Protein AF-A0AAU9X188-F1 (afdb_monomer)

Foldseek 3Di:
DDDDDDDDDDDDDDDDDDDDDDDDDDDDDDDDDDDDDDPPPPPVCLVQLEPVSDGDDPADWDAAPPPRGIYRCVVQVHDPVNCVVDVHDHGPVGVD

Sequence (96 aa):
MWLSKIQSRRKNAAAKNKQTAARKTKKKGKTNRNEQTDNTHTEDTDDVHCLCMQPWGNRFMIQCDVCGTWHHGSCVGVSEEDADAMPEYYCDMCST

Mean predicted aligned error: 18.35 Å

Nearest PDB structures (foldseek):
  2f6j-assembly1_A  TM=9.341E-01  e=1.097E-04  Homo sapiens
  2ri7-assembly1_A  TM=9.486E-01  e=1.446E-04  Homo sapiens
  5y20-assembly1_A  TM=9.419E-01  e=3.545E-04  Arabidopsis thaliana
  5yc4-assembly1_A  TM=9.448E-01  e=8.692E-04  Arabidopsis thaliana
  5z8l-assembly1_A  TM=8.110E-01  e=3.308E-04  Arabidopsis thaliana

pLDDT: mean 70.8, std 19.33, range [36.5, 94.94]

Radius of gyration: 27.76 Å; Cα contacts (8 Å, |Δi|>4): 62; chains: 1; bounding box: 72×44×58 Å

Structure (mmCIF, N/CA/C/O backbone):
data_AF-A0AAU9X188-F1
#
_entry.id   AF-A0AAU9X188-F1
#
loop_
_atom_site.group_PDB
_atom_site.id
_atom_site.type_symbol
_atom_site.label_atom_id
_atom_site.label_alt_id
_atom_site.label_comp_id
_atom_site.label_asym_id
_atom_site.label_entity_id
_atom_site.label_seq_id
_atom_site.pdbx_PDB_ins_code
_atom_site.Cartn_x
_atom_site.Cartn_y
_atom_site.Cartn_z
_atom_site.occupancy
_atom_site.B_iso_or_equiv
_atom_site.auth_seq_id
_atom_site.auth_comp_id
_atom_site.auth_asym_id
_atom_site.auth_atom_id
_atom_site.pdbx_PDB_model_num
ATOM 1 N N . MET A 1 1 ? -24.880 5.096 45.086 1.00 47.03 1 MET A N 1
ATOM 2 C CA . MET A 1 1 ? -25.059 6.533 44.779 1.00 47.03 1 MET A CA 1
ATOM 3 C C . MET A 1 1 ? -23.801 7.258 45.235 1.00 47.03 1 MET A C 1
ATOM 5 O O . MET A 1 1 ? -23.623 7.412 46.434 1.00 47.03 1 MET A O 1
ATOM 9 N N . TRP A 1 2 ? -22.888 7.604 44.323 1.00 36.50 2 TRP A N 1
ATOM 10 C CA . TRP A 1 2 ? -21.631 8.280 44.673 1.00 36.50 2 TRP A CA 1
ATOM 11 C C . TRP A 1 2 ? -21.589 9.649 43.995 1.00 36.50 2 TRP A C 1
ATOM 13 O O . TRP A 1 2 ? -21.966 9.776 42.831 1.00 36.50 2 TRP A O 1
ATOM 23 N N . LEU A 1 3 ? -21.260 10.678 44.773 1.00 48.72 3 LEU A N 1
ATOM 24 C CA . LEU A 1 3 ? -21.592 12.066 44.464 1.00 48.72 3 LEU A CA 1
ATOM 25 C C . LEU A 1 3 ? -20.507 12.777 43.654 1.00 48.72 3 LEU A C 1
ATOM 27 O O . LEU A 1 3 ? -19.311 12.633 43.890 1.00 48.72 3 L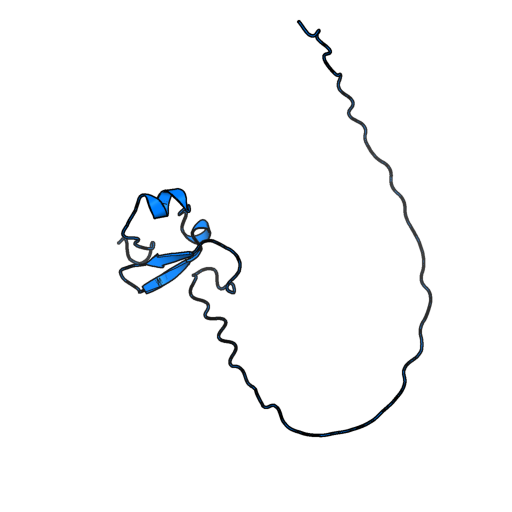EU A O 1
ATOM 31 N N . SER A 1 4 ? -20.986 13.632 42.757 1.00 53.78 4 SER A N 1
ATOM 32 C CA . SER A 1 4 ? -20.269 14.609 41.947 1.00 53.78 4 SER A CA 1
ATOM 33 C C . SER A 1 4 ? -19.061 15.277 42.619 1.00 53.78 4 SER A C 1
ATOM 35 O O . SER A 1 4 ? -19.190 15.911 43.670 1.00 53.78 4 SER A O 1
ATOM 37 N N . LYS A 1 5 ? -17.929 15.333 41.904 1.00 55.00 5 LYS A N 1
ATOM 38 C CA . LYS A 1 5 ? -16.971 16.439 42.056 1.00 55.00 5 LYS A CA 1
ATOM 39 C C . LYS A 1 5 ? -16.297 16.800 40.730 1.00 55.00 5 LYS A C 1
ATOM 41 O O . LYS A 1 5 ? -15.303 16.209 40.326 1.00 55.00 5 LYS A O 1
ATOM 46 N N . ILE A 1 6 ? -16.856 17.820 40.081 1.00 64.81 6 ILE A N 1
ATOM 47 C CA . ILE A 1 6 ? -16.221 18.573 38.992 1.00 64.81 6 ILE A CA 1
ATOM 48 C C . ILE A 1 6 ? -14.850 19.057 39.487 1.00 64.81 6 ILE A C 1
ATOM 50 O O . ILE A 1 6 ? -14.783 19.704 40.534 1.00 64.81 6 ILE A O 1
ATOM 54 N N . GLN A 1 7 ? -13.771 18.761 38.756 1.00 57.44 7 GLN A N 1
ATOM 55 C CA . GLN A 1 7 ? -12.428 19.245 39.088 1.00 57.44 7 GLN A CA 1
ATOM 56 C C . GLN A 1 7 ? -11.973 20.331 38.110 1.00 57.44 7 GLN A C 1
ATOM 58 O O . GLN A 1 7 ? -12.047 20.191 36.890 1.00 57.44 7 GLN A O 1
ATOM 63 N N . SER A 1 8 ? -11.565 21.461 38.684 1.00 54.66 8 SER A N 1
ATOM 64 C CA . SER A 1 8 ? -11.421 22.738 37.990 1.00 54.66 8 S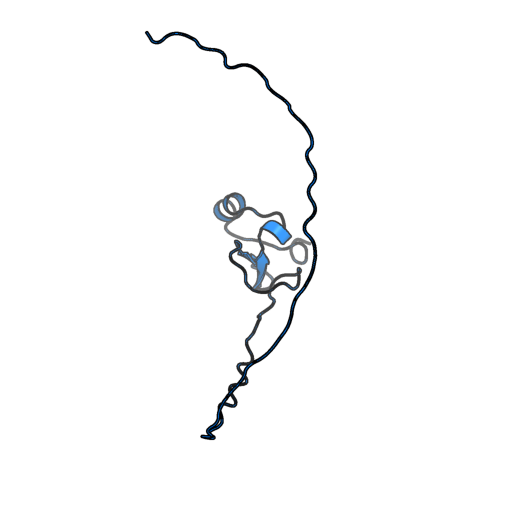ER A CA 1
ATOM 65 C C . SER A 1 8 ? -10.088 22.914 37.260 1.00 54.66 8 SER A C 1
ATOM 67 O O . SER A 1 8 ? -9.042 22.422 37.673 1.00 54.66 8 SER A O 1
ATOM 69 N N . ARG A 1 9 ? -10.134 23.747 36.214 1.00 62.84 9 ARG A N 1
ATOM 70 C CA . ARG A 1 9 ? -8.990 24.264 35.445 1.00 62.84 9 ARG A CA 1
ATOM 71 C C . ARG A 1 9 ? -7.837 24.763 36.330 1.00 62.84 9 ARG A C 1
ATOM 73 O O . ARG A 1 9 ? -8.074 25.609 37.190 1.00 62.84 9 ARG A O 1
ATOM 80 N N . ARG A 1 10 ? -6.589 24.443 35.959 1.00 69.19 10 ARG A N 1
ATOM 81 C CA . ARG A 1 10 ? -5.424 25.340 36.131 1.00 69.19 10 ARG A CA 1
ATOM 82 C C . ARG A 1 10 ? -4.475 25.237 34.931 1.00 69.19 10 ARG A C 1
ATOM 84 O O . ARG A 1 10 ? -3.878 24.195 34.700 1.00 69.19 10 ARG A O 1
ATOM 91 N N . LYS A 1 11 ? -4.331 26.337 34.183 1.00 57.22 11 LYS A N 1
ATOM 92 C CA . LYS A 1 11 ? -3.179 26.582 33.297 1.00 57.22 11 LYS A CA 1
ATOM 93 C C . LYS A 1 11 ? -2.095 27.254 34.142 1.00 57.22 11 LYS A C 1
ATOM 95 O O . LYS A 1 11 ? -2.447 28.102 34.956 1.00 57.22 11 LYS A O 1
ATOM 100 N N . ASN A 1 12 ? -0.821 26.941 33.928 1.00 56.00 12 ASN A N 1
ATOM 101 C CA . ASN A 1 12 ? 0.285 27.774 34.408 1.00 56.00 12 ASN A CA 1
ATOM 102 C C . ASN A 1 12 ? 1.490 27.664 33.471 1.00 56.00 12 ASN A C 1
ATOM 104 O O . ASN A 1 12 ? 1.674 26.647 32.806 1.00 56.00 12 ASN A O 1
ATOM 108 N N . ALA A 1 13 ? 2.269 28.741 33.398 1.00 49.53 13 ALA A N 1
ATOM 109 C CA . ALA A 1 13 ? 3.343 28.925 32.431 1.00 49.53 13 ALA A CA 1
ATOM 110 C C . ALA A 1 13 ? 4.711 29.104 33.111 1.00 49.53 13 ALA A C 1
ATOM 112 O O . ALA A 1 13 ? 4.780 29.512 34.264 1.00 49.53 13 ALA A O 1
ATOM 113 N N . ALA A 1 14 ? 5.764 28.879 32.319 1.00 48.41 14 ALA A N 1
ATOM 114 C CA . ALA A 1 14 ? 7.121 29.424 32.444 1.00 48.41 14 ALA A CA 1
ATOM 115 C C . ALA A 1 14 ? 7.924 29.221 33.753 1.00 48.41 14 ALA A C 1
ATOM 117 O O . ALA A 1 14 ? 7.674 29.855 34.772 1.00 48.41 14 ALA A O 1
ATOM 118 N N . ALA A 1 15 ? 9.063 28.527 33.631 1.00 58.41 15 ALA A N 1
ATOM 119 C CA . ALA A 1 15 ? 10.295 28.854 34.359 1.00 58.41 15 ALA A CA 1
ATOM 120 C C . ALA A 1 15 ? 11.533 28.405 33.553 1.00 58.41 15 ALA A C 1
ATOM 122 O O . ALA A 1 15 ? 11.499 27.376 32.882 1.00 58.41 15 ALA A O 1
ATOM 123 N N . LYS A 1 16 ? 12.623 29.184 33.601 1.00 50.81 16 LYS A N 1
ATOM 124 C CA . LYS A 1 16 ? 13.911 28.915 32.925 1.00 50.81 16 LYS A CA 1
ATOM 125 C C . LYS A 1 16 ? 15.010 28.689 33.971 1.00 50.81 16 LYS A C 1
ATOM 127 O O . LYS A 1 16 ? 15.103 29.500 34.886 1.00 50.81 16 LYS A O 1
ATOM 132 N N . ASN A 1 17 ? 15.902 27.713 33.779 1.00 60.03 17 ASN A N 1
ATOM 133 C CA . ASN A 1 17 ? 17.255 27.681 34.376 1.00 60.03 17 ASN A CA 1
ATOM 134 C C . ASN A 1 17 ? 18.107 26.655 33.585 1.00 60.03 17 ASN A C 1
ATOM 136 O O . ASN A 1 17 ? 17.654 25.528 33.441 1.00 60.03 17 ASN A O 1
ATOM 140 N N . LYS A 1 18 ? 19.214 26.938 32.877 1.00 50.09 18 LYS A N 1
ATOM 141 C CA . LYS A 1 18 ? 20.509 27.586 33.203 1.00 50.09 18 LYS A CA 1
ATOM 142 C C . LYS A 1 18 ? 21.369 26.853 34.256 1.00 50.09 18 LYS A C 1
ATOM 144 O O . LYS A 1 18 ? 21.366 27.204 35.426 1.00 50.09 18 LYS A O 1
ATOM 149 N N . GLN A 1 19 ? 22.195 25.917 33.775 1.00 60.44 19 GLN A N 1
ATOM 150 C CA . GLN A 1 19 ? 23.447 25.426 34.387 1.00 60.44 19 GLN A CA 1
ATOM 151 C C . GLN A 1 19 ? 24.432 25.206 33.210 1.00 60.44 19 GLN A C 1
ATOM 153 O O . GLN A 1 19 ? 24.054 24.526 32.264 1.00 60.44 19 GLN A O 1
ATOM 158 N N . THR A 1 20 ? 25.556 25.900 32.980 1.00 45.12 20 THR A N 1
ATOM 159 C CA . THR A 1 20 ? 26.775 26.253 33.754 1.00 45.12 20 THR A CA 1
ATOM 160 C C . THR A 1 20 ? 27.862 25.163 33.843 1.00 45.12 20 THR A C 1
ATOM 162 O O . THR A 1 20 ? 27.860 24.346 34.753 1.00 45.12 20 THR A O 1
ATOM 165 N N . ALA A 1 21 ? 28.858 25.290 32.952 1.00 46.28 21 ALA A N 1
ATOM 166 C CA . ALA A 1 21 ? 30.306 25.092 33.168 1.00 46.28 21 ALA A CA 1
ATOM 167 C C . ALA A 1 21 ? 30.904 23.710 33.569 1.00 46.28 21 ALA A C 1
ATOM 169 O O . ALA A 1 21 ? 31.080 23.386 34.736 1.00 46.28 21 ALA A O 1
ATOM 170 N N . ALA A 1 22 ? 31.404 23.001 32.547 1.00 48.44 22 ALA A N 1
ATOM 171 C CA . ALA A 1 22 ? 32.739 22.375 32.410 1.00 48.44 22 ALA A CA 1
ATOM 172 C C . ALA A 1 22 ? 33.592 21.931 33.636 1.00 48.44 22 ALA A C 1
ATOM 174 O O . ALA A 1 22 ? 34.032 22.777 34.414 1.00 48.44 22 ALA A O 1
ATOM 175 N N . ARG A 1 23 ? 34.103 20.672 33.603 1.00 50.75 23 ARG A N 1
ATOM 176 C CA . ARG A 1 23 ? 35.544 20.333 33.843 1.00 50.75 23 ARG A CA 1
ATOM 177 C C . ARG A 1 23 ? 35.970 18.850 33.601 1.00 50.75 23 ARG A C 1
ATOM 179 O O . ARG A 1 23 ? 35.601 17.960 34.347 1.00 50.75 23 ARG A O 1
ATOM 186 N N . LYS A 1 24 ? 36.900 18.663 32.646 1.00 50.16 24 LYS A N 1
ATOM 187 C CA . LYS A 1 24 ? 38.187 17.901 32.708 1.00 50.16 24 LYS A CA 1
ATOM 188 C C . LYS A 1 24 ? 38.300 16.375 33.049 1.00 50.16 24 LYS A C 1
ATOM 190 O O . LYS A 1 24 ? 38.504 16.013 34.196 1.00 50.16 24 LYS A O 1
ATOM 195 N N . THR A 1 25 ? 38.484 15.556 31.993 1.00 43.72 25 THR A N 1
ATOM 196 C CA . THR A 1 25 ? 39.677 14.704 31.627 1.00 43.72 25 THR A CA 1
ATOM 197 C C . THR A 1 25 ? 40.327 13.606 32.528 1.00 43.72 25 THR A C 1
ATOM 199 O O . THR A 1 25 ? 40.711 13.887 33.657 1.00 43.72 25 THR A O 1
ATOM 202 N N . LYS A 1 26 ? 40.757 12.504 31.849 1.00 47.56 26 LYS A N 1
ATOM 203 C CA . LYS A 1 26 ? 41.799 11.453 32.154 1.00 47.56 26 LYS A CA 1
ATOM 204 C C . LYS A 1 26 ? 41.396 10.323 33.141 1.00 47.56 26 LYS A C 1
ATOM 206 O O . LYS A 1 26 ? 41.029 10.605 34.270 1.00 47.56 26 LYS A O 1
ATOM 211 N N . LYS A 1 27 ? 41.390 9.027 32.743 1.00 47.47 27 LYS A N 1
ATOM 212 C CA . LYS A 1 27 ? 42.519 8.061 32.500 1.00 47.47 27 LYS A CA 1
ATOM 213 C C . LYS A 1 27 ? 42.269 7.049 31.331 1.00 47.47 27 LYS A C 1
ATOM 215 O O . LYS A 1 27 ? 41.155 6.982 30.831 1.00 47.47 27 LYS A O 1
ATOM 220 N N . LYS A 1 28 ? 43.267 6.203 30.969 1.00 40.97 28 LYS A N 1
ATOM 221 C CA . LYS A 1 28 ? 43.137 4.901 30.237 1.00 40.97 28 LYS A CA 1
ATOM 222 C C . LYS A 1 28 ? 44.340 3.950 30.520 1.00 40.97 28 LYS A C 1
ATOM 224 O O . LYS A 1 28 ? 45.450 4.437 30.708 1.00 40.97 28 LYS A O 1
ATOM 229 N N . GLY A 1 29 ? 44.129 2.623 30.523 1.00 40.53 29 GLY A N 1
ATOM 230 C CA . GLY A 1 29 ? 45.123 1.517 30.534 1.00 40.53 29 GLY A CA 1
ATOM 231 C C . GLY A 1 29 ? 44.406 0.146 30.498 1.00 40.53 29 GLY A C 1
ATOM 232 O O . GLY A 1 29 ? 43.249 0.114 30.898 1.00 40.53 29 GLY A O 1
ATOM 233 N N . LYS A 1 30 ? 44.954 -0.994 30.036 1.00 40.34 30 LYS A N 1
ATOM 234 C CA . LYS A 1 30 ? 46.198 -1.351 29.303 1.00 40.34 30 LYS A CA 1
ATOM 235 C C . LYS A 1 30 ? 45.973 -2.718 28.587 1.00 40.34 30 LYS A C 1
ATOM 237 O O . LYS A 1 30 ? 45.278 -3.547 29.149 1.00 40.34 30 LYS A O 1
ATOM 242 N N . THR A 1 31 ? 46.572 -2.909 27.399 1.00 46.91 31 THR A N 1
ATOM 243 C CA . THR A 1 31 ? 47.009 -4.166 26.699 1.00 46.91 31 THR A CA 1
ATOM 244 C C . THR A 1 31 ? 46.588 -5.551 27.259 1.00 46.91 31 THR A C 1
ATOM 246 O O . THR A 1 31 ? 46.792 -5.799 28.441 1.00 46.91 31 THR A O 1
ATOM 249 N N . ASN A 1 32 ? 46.198 -6.552 26.449 1.00 52.34 32 ASN A N 1
ATOM 250 C CA . ASN A 1 32 ? 47.059 -7.180 25.422 1.00 52.34 32 ASN A CA 1
ATOM 251 C C . ASN A 1 32 ? 46.299 -7.954 24.303 1.00 52.34 32 ASN A C 1
ATOM 253 O O . ASN A 1 32 ? 45.138 -8.314 24.444 1.00 52.34 32 ASN A O 1
ATOM 257 N N . ARG A 1 33 ? 47.037 -8.214 23.218 1.00 50.31 33 ARG A N 1
ATOM 258 C CA . ARG A 1 33 ? 46.773 -8.950 21.969 1.00 50.31 33 ARG A CA 1
ATOM 259 C C . ARG A 1 33 ? 46.321 -10.415 22.143 1.00 50.31 33 ARG A C 1
ATOM 261 O O . ARG A 1 33 ? 47.042 -11.193 22.759 1.00 50.31 33 ARG A O 1
ATOM 268 N N . ASN A 1 34 ? 45.260 -10.813 21.436 1.00 59.59 34 ASN A N 1
ATOM 269 C CA . ASN A 1 34 ? 45.335 -11.971 20.537 1.00 59.59 34 ASN A CA 1
ATOM 270 C C . ASN A 1 34 ? 44.606 -11.652 19.223 1.00 59.59 34 ASN A C 1
ATOM 272 O O . ASN A 1 34 ? 43.700 -10.823 19.191 1.00 59.59 34 ASN A O 1
ATOM 276 N N . GLU A 1 35 ? 45.064 -12.276 18.150 1.00 56.22 35 GLU A N 1
ATOM 277 C CA . GLU A 1 35 ? 44.726 -11.995 16.764 1.00 56.22 35 GLU A CA 1
ATOM 278 C C . GLU A 1 35 ? 44.081 -13.240 16.163 1.00 56.22 35 GLU A C 1
ATOM 280 O O . GLU A 1 35 ? 44.749 -1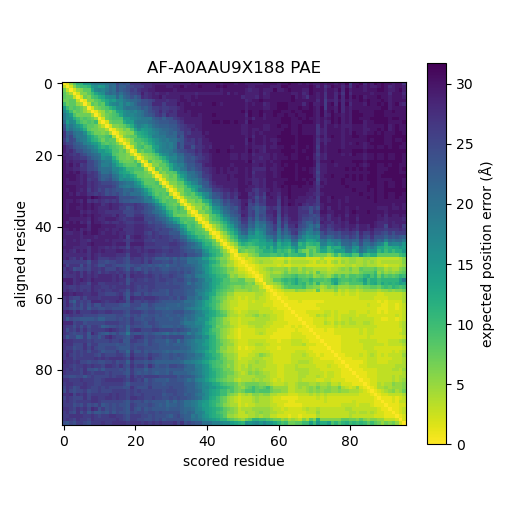4.260 16.021 1.00 56.22 35 GLU A O 1
ATOM 285 N N . GLN A 1 36 ? 42.798 -13.159 15.812 1.00 60.78 36 GLN A N 1
ATOM 286 C CA . GLN A 1 36 ? 42.220 -14.040 14.802 1.00 60.78 36 GLN A CA 1
ATOM 287 C C . GLN A 1 36 ? 40.944 -13.431 14.229 1.00 60.78 36 GLN A C 1
ATOM 289 O O . GLN A 1 36 ? 39.909 -13.368 14.881 1.00 60.78 36 GLN A O 1
ATOM 294 N N . THR A 1 37 ? 41.110 -12.926 13.008 1.00 57.25 37 THR A N 1
ATOM 295 C CA . THR A 1 37 ? 40.132 -12.908 11.917 1.00 57.25 37 THR A CA 1
ATOM 296 C C . THR A 1 37 ? 38.719 -13.363 12.277 1.00 57.25 37 THR A C 1
ATOM 298 O O . THR A 1 37 ? 38.453 -14.564 12.312 1.00 57.25 37 THR A O 1
ATOM 301 N N . ASP A 1 38 ? 37.803 -12.405 12.359 1.00 47.69 38 ASP A N 1
ATOM 302 C CA . ASP A 1 38 ? 36.462 -12.639 11.846 1.00 47.69 38 ASP A CA 1
ATOM 303 C C . ASP A 1 38 ? 36.212 -11.652 10.705 1.00 47.69 38 A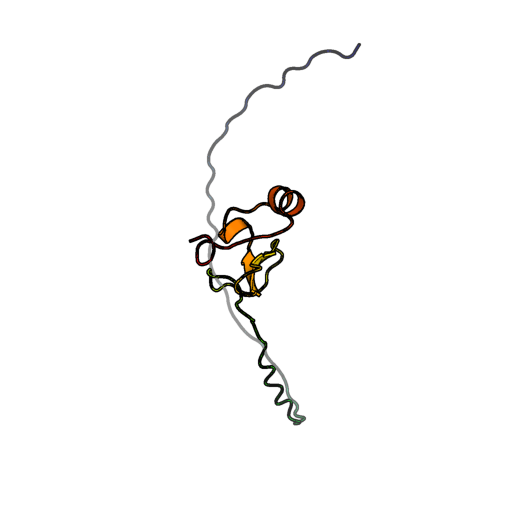SP A C 1
ATOM 305 O O . ASP A 1 38 ? 35.873 -10.489 10.912 1.00 47.69 38 ASP A O 1
ATOM 309 N N . ASN A 1 39 ? 36.478 -12.116 9.481 1.00 55.75 39 ASN A N 1
ATOM 310 C CA . ASN A 1 39 ? 35.939 -11.492 8.276 1.00 55.75 39 ASN A CA 1
ATOM 311 C C . ASN A 1 39 ? 34.502 -11.997 8.080 1.00 55.75 39 ASN A C 1
ATOM 313 O O . ASN A 1 39 ? 34.158 -12.491 7.009 1.00 55.75 39 ASN A O 1
ATOM 317 N N . THR A 1 40 ? 33.639 -11.836 9.084 1.00 49.38 40 THR A N 1
ATOM 318 C CA . THR A 1 40 ? 32.219 -11.644 8.807 1.00 49.38 40 THR A CA 1
ATOM 319 C C . THR A 1 40 ? 32.057 -10.224 8.295 1.00 49.38 40 THR A C 1
ATOM 321 O O . THR A 1 40 ? 31.615 -9.312 8.991 1.00 49.38 40 THR A O 1
ATOM 324 N N . HIS A 1 41 ? 32.356 -10.072 7.007 1.00 50.75 41 HIS A N 1
ATOM 325 C CA . HIS A 1 41 ? 31.385 -9.406 6.163 1.00 50.75 41 HIS A CA 1
ATOM 326 C C . HIS A 1 41 ? 30.131 -10.288 6.212 1.00 50.75 41 HIS A C 1
ATOM 328 O O . HIS A 1 41 ? 29.898 -11.115 5.335 1.00 50.75 41 HIS A O 1
ATOM 334 N N . THR A 1 42 ? 29.338 -10.154 7.281 1.00 45.78 42 THR A N 1
ATOM 335 C CA . THR A 1 42 ? 27.909 -10.172 7.043 1.00 45.78 42 THR A CA 1
ATOM 336 C C . THR A 1 42 ? 27.706 -8.995 6.107 1.00 45.78 42 THR A C 1
ATOM 338 O O . THR A 1 42 ? 27.855 -7.825 6.461 1.00 45.78 42 THR A O 1
ATOM 341 N N . GLU A 1 43 ? 27.473 -9.324 4.844 1.00 55.06 43 GLU A N 1
ATOM 342 C CA . GLU A 1 43 ? 26.488 -8.599 4.067 1.00 55.06 43 GLU A CA 1
ATOM 343 C C . GLU A 1 43 ? 25.206 -8.708 4.891 1.00 55.06 43 GLU A C 1
ATOM 345 O O . GLU A 1 43 ? 24.418 -9.635 4.730 1.00 55.06 43 GLU A O 1
ATOM 350 N N . ASP A 1 44 ? 25.096 -7.831 5.895 1.00 53.97 44 ASP A N 1
ATOM 351 C CA . ASP A 1 44 ? 23.866 -7.585 6.614 1.00 53.97 44 ASP A CA 1
ATOM 352 C C . ASP A 1 44 ? 22.939 -7.058 5.537 1.00 53.97 44 ASP A C 1
ATOM 354 O O . ASP A 1 44 ? 23.026 -5.897 5.122 1.00 53.97 44 ASP A O 1
ATOM 358 N N . THR A 1 45 ? 22.141 -7.971 4.990 1.00 57.38 45 THR A N 1
ATOM 359 C CA . THR A 1 45 ? 21.127 -7.640 4.018 1.00 57.38 45 THR A CA 1
ATOM 360 C C . THR A 1 45 ? 20.040 -6.896 4.786 1.00 57.38 45 THR A C 1
ATOM 362 O O . THR A 1 45 ? 19.016 -7.433 5.204 1.00 57.38 45 THR A O 1
ATOM 365 N N . ASP A 1 46 ? 20.296 -5.601 4.995 1.00 57.94 46 ASP A N 1
ATOM 366 C CA . ASP A 1 46 ? 19.280 -4.561 5.056 1.00 57.94 46 ASP A CA 1
ATOM 367 C C . ASP A 1 46 ? 18.520 -4.641 3.724 1.00 57.94 46 ASP A C 1
ATOM 369 O O . ASP A 1 46 ? 18.710 -3.832 2.813 1.00 57.94 46 ASP A O 1
ATOM 373 N N . ASP A 1 47 ? 17.704 -5.689 3.581 1.00 63.41 47 ASP A N 1
ATOM 374 C CA . ASP A 1 47 ? 16.883 -5.944 2.415 1.00 63.41 47 ASP A CA 1
ATOM 375 C C . ASP A 1 47 ? 15.770 -4.901 2.445 1.00 63.41 47 ASP A C 1
ATOM 377 O O . ASP A 1 47 ? 14.680 -5.063 3.009 1.00 63.41 47 ASP A O 1
ATOM 381 N N . VAL A 1 48 ? 16.114 -3.752 1.876 1.00 65.38 48 VAL A N 1
ATOM 382 C CA . VAL A 1 48 ? 15.269 -2.581 1.728 1.00 65.38 48 VAL A CA 1
ATOM 383 C C . VAL A 1 48 ? 14.207 -2.906 0.683 1.00 65.38 48 VAL A C 1
ATOM 385 O O . VAL A 1 48 ? 14.305 -2.570 -0.493 1.00 65.38 48 VAL A O 1
ATOM 388 N N . HIS A 1 49 ? 13.166 -3.598 1.134 1.00 78.25 49 HIS A N 1
ATOM 389 C CA . HIS A 1 49 ? 12.040 -3.977 0.292 1.00 78.25 49 HIS A CA 1
ATOM 390 C C . HIS A 1 49 ? 11.062 -2.807 0.070 1.00 78.25 49 HIS A C 1
ATOM 392 O O . HIS A 1 49 ? 10.414 -2.724 -0.967 1.00 78.25 49 HIS A O 1
ATOM 398 N N . CYS A 1 50 ? 10.948 -1.877 1.026 1.00 87.31 50 CYS A N 1
ATOM 399 C CA . CYS A 1 50 ? 9.943 -0.814 0.974 1.00 87.31 50 CYS A CA 1
ATOM 400 C C . CYS A 1 50 ? 10.465 0.468 0.300 1.00 87.31 50 CYS A C 1
ATOM 402 O O . CYS A 1 50 ? 11.545 0.964 0.625 1.00 87.31 50 CYS A O 1
ATOM 404 N N . LEU A 1 51 ? 9.615 1.089 -0.528 1.00 86.31 51 LEU A N 1
ATOM 405 C CA . LEU A 1 51 ? 9.847 2.341 -1.278 1.00 86.31 51 LEU A CA 1
ATOM 406 C C . LEU A 1 51 ? 10.374 3.540 -0.463 1.00 86.31 51 LEU A C 1
ATOM 408 O O . LEU A 1 51 ? 10.898 4.494 -1.029 1.00 86.31 51 LEU A O 1
ATOM 412 N N . CYS A 1 52 ? 10.252 3.510 0.865 1.00 88.31 52 CYS A N 1
ATOM 413 C CA . CYS A 1 52 ? 10.777 4.549 1.751 1.00 88.31 52 CYS A CA 1
ATOM 414 C C . CYS A 1 52 ? 12.291 4.447 2.007 1.00 88.31 52 CYS A C 1
ATOM 416 O O . CYS A 1 52 ? 12.836 5.312 2.686 1.00 88.31 52 CYS A O 1
ATOM 418 N N . MET A 1 53 ? 12.956 3.394 1.519 1.00 83.12 53 MET A N 1
ATOM 419 C CA . MET A 1 53 ? 14.380 3.124 1.737 1.00 83.12 53 MET A CA 1
ATOM 420 C C . MET A 1 53 ? 14.786 3.133 3.218 1.00 83.12 53 MET A C 1
ATOM 422 O O . MET A 1 53 ? 15.760 3.773 3.611 1.00 83.12 53 MET A O 1
ATOM 426 N N . GLN A 1 54 ? 13.988 2.484 4.070 1.00 80.62 54 GLN A N 1
ATOM 427 C CA . GLN A 1 54 ? 14.251 2.363 5.508 1.00 80.62 54 GLN A CA 1
ATOM 428 C C . GLN A 1 54 ? 14.424 0.887 5.884 1.00 80.62 54 GLN A C 1
ATOM 430 O O . GLN A 1 54 ? 13.736 0.054 5.287 1.00 80.62 54 GLN A O 1
ATOM 435 N N . PRO A 1 55 ? 15.295 0.577 6.862 1.00 77.06 55 PRO A N 1
ATOM 436 C CA . PRO A 1 55 ? 15.528 -0.790 7.323 1.00 77.06 55 PRO A CA 1
ATOM 437 C C . PRO A 1 55 ? 14.269 -1.400 7.954 1.00 77.06 55 PRO A C 1
ATOM 439 O O . PRO A 1 55 ? 13.335 -0.680 8.332 1.00 77.06 55 PRO A O 1
ATOM 442 N N . TRP A 1 56 ? 14.261 -2.727 8.101 1.00 65.88 56 TRP A N 1
ATOM 443 C CA . TRP A 1 56 ? 13.201 -3.474 8.786 1.00 65.88 56 TRP A CA 1
ATOM 444 C C . TRP A 1 56 ? 13.079 -3.051 10.260 1.00 65.88 56 TRP A C 1
ATOM 446 O O . TRP A 1 56 ? 13.807 -3.512 11.138 1.00 65.88 56 TRP A O 1
ATOM 456 N N . GLY A 1 57 ? 12.130 -2.156 10.535 1.00 73.94 57 GLY A N 1
ATOM 457 C CA . GLY A 1 57 ? 11.682 -1.822 11.886 1.00 73.94 57 GLY A CA 1
ATOM 458 C C . GLY A 1 57 ? 10.429 -2.605 12.289 1.00 73.94 57 GLY A C 1
ATOM 459 O O . GLY A 1 57 ? 9.809 -3.281 11.475 1.00 73.94 57 GLY A O 1
ATOM 460 N N . ASN A 1 58 ? 9.992 -2.450 13.541 1.00 80.38 58 ASN A N 1
ATOM 461 C CA . ASN A 1 58 ? 8.756 -3.045 14.073 1.00 80.38 58 ASN A CA 1
ATOM 462 C C . ASN A 1 58 ? 7.482 -2.352 13.534 1.00 80.38 58 ASN A C 1
ATOM 464 O O . ASN A 1 58 ? 6.723 -1.754 14.297 1.00 80.38 58 ASN A O 1
ATOM 468 N N . ARG A 1 59 ? 7.259 -2.385 12.218 1.00 86.38 59 ARG A N 1
ATOM 469 C CA . ARG A 1 59 ? 6.070 -1.844 11.540 1.00 86.38 59 ARG A CA 1
ATOM 470 C C . ARG A 1 59 ? 5.396 -2.969 10.763 1.00 86.38 59 ARG A C 1
ATOM 472 O O . ARG A 1 59 ? 6.092 -3.786 10.172 1.00 86.38 59 ARG A O 1
ATOM 479 N N . PHE A 1 60 ? 4.066 -2.972 10.714 1.00 90.94 60 PHE A N 1
ATOM 480 C CA . PHE A 1 60 ? 3.328 -3.870 9.829 1.00 90.94 60 PHE A CA 1
ATOM 481 C C . PHE A 1 60 ? 3.769 -3.687 8.366 1.00 90.94 60 PHE A C 1
ATOM 483 O O . PHE A 1 60 ? 3.933 -2.552 7.891 1.00 90.94 60 PHE A O 1
ATOM 490 N N . MET A 1 61 ? 3.955 -4.807 7.667 1.00 91.38 61 MET A N 1
ATOM 491 C CA . MET A 1 61 ? 4.320 -4.862 6.256 1.00 91.38 61 MET A CA 1
ATOM 492 C C . MET A 1 61 ? 3.367 -5.778 5.490 1.00 91.38 61 MET A C 1
ATOM 494 O O . MET A 1 61 ? 2.961 -6.817 6.001 1.00 91.38 61 MET A O 1
ATOM 498 N N . ILE A 1 62 ? 3.077 -5.403 4.248 1.00 93.00 62 ILE A N 1
ATOM 499 C CA . ILE A 1 62 ? 2.232 -6.141 3.312 1.00 93.00 62 ILE A CA 1
ATOM 500 C C . ILE A 1 62 ? 3.008 -6.401 2.015 1.00 93.00 62 ILE A C 1
ATOM 502 O O . ILE A 1 62 ? 3.767 -5.540 1.556 1.00 93.00 62 ILE A O 1
ATOM 506 N N . GLN A 1 63 ? 2.864 -7.598 1.449 1.00 93.88 63 GLN A N 1
ATOM 507 C CA . GLN A 1 63 ? 3.519 -8.002 0.205 1.00 93.88 63 GLN A CA 1
ATOM 508 C C . GLN A 1 63 ? 2.578 -7.767 -0.980 1.00 93.88 63 GLN A C 1
ATOM 510 O O . GLN A 1 63 ? 1.410 -8.120 -0.898 1.00 93.88 63 GLN A O 1
ATOM 515 N N . CYS A 1 64 ? 3.072 -7.175 -2.069 1.00 94.06 64 CYS A N 1
ATOM 516 C CA . CYS A 1 64 ? 2.300 -7.030 -3.307 1.00 94.06 64 CYS A CA 1
ATOM 517 C C . CYS A 1 64 ? 2.297 -8.337 -4.117 1.00 94.06 64 CYS A C 1
ATOM 519 O O . CYS A 1 64 ? 3.371 -8.835 -4.460 1.00 94.06 64 CYS A O 1
ATOM 521 N N . ASP A 1 65 ? 1.121 -8.837 -4.500 1.00 94.94 65 ASP A N 1
ATOM 522 C CA . ASP A 1 65 ? 0.957 -10.105 -5.231 1.00 94.94 65 ASP A CA 1
ATOM 523 C C . ASP A 1 65 ? 1.532 -10.085 -6.661 1.00 94.94 65 ASP A C 1
ATOM 525 O O . ASP A 1 65 ? 1.894 -11.125 -7.209 1.00 94.94 65 ASP A O 1
ATOM 529 N N . VAL A 1 66 ? 1.674 -8.902 -7.271 1.00 94.44 66 VAL A N 1
ATOM 530 C CA . VAL A 1 66 ? 2.186 -8.755 -8.650 1.00 94.44 66 VAL A CA 1
ATOM 531 C C . VAL A 1 66 ? 3.711 -8.667 -8.706 1.00 94.44 66 VAL A C 1
ATOM 533 O O . VAL A 1 66 ? 4.333 -9.279 -9.574 1.00 94.44 66 VAL A O 1
ATOM 536 N N . CYS A 1 67 ? 4.335 -7.894 -7.812 1.00 93.50 67 CYS A N 1
ATOM 537 C CA . CYS A 1 67 ? 5.784 -7.653 -7.829 1.00 93.50 67 CYS A CA 1
ATOM 538 C C . CYS A 1 67 ? 6.547 -8.307 -6.666 1.00 93.50 67 CYS A C 1
ATOM 540 O O . CYS A 1 67 ? 7.758 -8.116 -6.552 1.00 93.50 67 CYS A O 1
ATOM 542 N N . GLY A 1 68 ? 5.863 -9.025 -5.769 1.00 91.62 68 GLY A N 1
ATOM 543 C CA . GLY A 1 68 ? 6.449 -9.708 -4.610 1.00 91.62 68 GLY A CA 1
ATOM 544 C C . GLY A 1 68 ? 7.107 -8.786 -3.574 1.00 91.62 68 GLY A C 1
ATOM 545 O O . GLY A 1 68 ? 7.770 -9.275 -2.660 1.00 91.62 68 GLY A O 1
ATOM 546 N N . THR A 1 69 ? 6.963 -7.467 -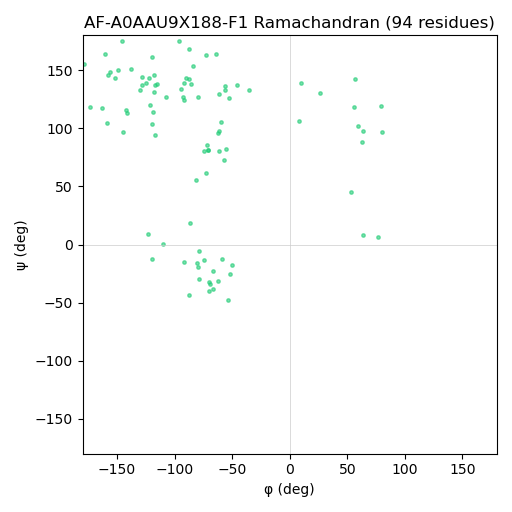3.712 1.00 90.56 69 THR A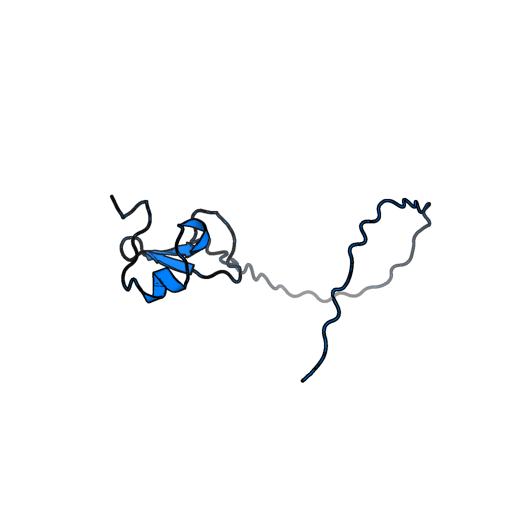 N 1
ATOM 547 C CA . THR A 1 69 ? 7.694 -6.464 -2.924 1.00 90.56 69 THR A CA 1
ATOM 548 C C . THR A 1 69 ? 6.979 -6.170 -1.604 1.00 90.56 69 THR A C 1
ATOM 550 O O . THR A 1 69 ? 5.755 -6.037 -1.577 1.00 90.56 69 THR A O 1
ATOM 553 N N . TRP A 1 70 ? 7.738 -6.055 -0.507 1.00 91.69 70 TRP A N 1
ATOM 554 C CA . TRP A 1 70 ? 7.205 -5.765 0.829 1.00 91.69 70 TRP A CA 1
ATOM 555 C C . TRP A 1 70 ? 7.172 -4.268 1.127 1.00 91.69 70 TRP A C 1
ATOM 557 O O . TRP A 1 70 ? 8.198 -3.587 1.128 1.00 91.69 70 TRP A O 1
ATOM 567 N N . HIS A 1 71 ? 5.995 -3.764 1.481 1.00 92.44 71 HIS A N 1
ATOM 568 C CA . HIS A 1 71 ? 5.759 -2.362 1.798 1.00 92.44 71 HIS A CA 1
ATOM 569 C C . HIS A 1 71 ? 5.312 -2.211 3.251 1.00 92.44 71 HIS A C 1
ATOM 571 O O . HIS A 1 71 ? 4.455 -2.955 3.712 1.00 92.44 71 HIS A O 1
ATOM 577 N N . HIS A 1 72 ? 5.832 -1.220 3.979 1.00 92.75 72 HIS A N 1
ATOM 578 C CA . HIS A 1 72 ? 5.221 -0.820 5.250 1.00 92.75 72 HIS A CA 1
ATOM 579 C C . HIS A 1 72 ? 3.795 -0.330 4.976 1.00 92.75 72 HIS A C 1
ATOM 581 O O . HIS A 1 72 ? 3.647 0.576 4.158 1.00 92.75 72 HIS A O 1
ATOM 587 N N . GLY A 1 73 ? 2.774 -0.821 5.688 1.00 92.06 73 GLY A N 1
ATOM 588 C CA . GLY A 1 73 ? 1.375 -0.423 5.435 1.00 92.06 73 GLY A CA 1
ATOM 589 C C . GLY A 1 73 ? 1.185 1.102 5.454 1.00 92.06 73 GLY A C 1
ATOM 590 O O . GLY A 1 73 ? 0.736 1.713 4.490 1.00 92.06 73 GLY A O 1
ATOM 591 N N . SER A 1 74 ? 1.736 1.757 6.479 1.00 92.44 74 SER A N 1
ATOM 592 C CA . SER A 1 74 ? 1.817 3.229 6.597 1.00 92.44 74 SER A CA 1
ATOM 593 C C . SER A 1 74 ? 2.571 3.991 5.481 1.00 92.44 74 SER A C 1
ATOM 595 O O . SER A 1 74 ? 2.486 5.216 5.442 1.00 92.44 74 SER A O 1
ATOM 597 N N . CYS A 1 75 ? 3.322 3.324 4.599 1.00 92.38 75 CYS A N 1
ATOM 598 C CA . CYS A 1 75 ? 3.933 3.934 3.406 1.00 92.38 75 CYS A CA 1
ATOM 599 C C . CYS A 1 75 ? 3.046 3.831 2.155 1.00 92.38 75 CYS A C 1
ATOM 601 O O . CYS A 1 75 ? 3.315 4.539 1.191 1.00 92.38 75 CYS A O 1
ATOM 603 N N . VAL A 1 76 ? 2.023 2.972 2.180 1.00 92.19 76 VAL A N 1
ATOM 604 C CA . VAL A 1 76 ? 1.081 2.702 1.076 1.00 92.19 76 VAL A CA 1
ATOM 605 C C . VAL A 1 76 ? -0.382 2.942 1.480 1.00 92.19 76 VAL A C 1
ATOM 607 O O . VAL A 1 76 ? -1.301 2.601 0.751 1.00 92.19 76 VAL A O 1
ATOM 610 N N . GLY A 1 77 ? -0.615 3.531 2.658 1.00 92.06 77 GLY A N 1
ATOM 611 C CA . GLY A 1 77 ? -1.952 3.863 3.163 1.00 92.06 77 GLY A CA 1
ATOM 612 C C . GLY A 1 77 ? -2.768 2.688 3.716 1.00 92.06 77 GLY A C 1
ATOM 613 O O . GLY A 1 77 ? -3.919 2.901 4.073 1.00 92.06 77 GLY A O 1
ATOM 614 N N . VAL A 1 78 ? -2.187 1.490 3.825 1.00 92.56 78 VAL A N 1
ATOM 615 C CA . VAL A 1 78 ? -2.865 0.265 4.286 1.00 92.56 78 VAL A CA 1
ATOM 616 C C . VAL A 1 78 ? -2.676 0.082 5.797 1.00 92.56 78 VAL A C 1
ATOM 618 O O . VAL A 1 78 ? -1.542 0.095 6.289 1.00 92.56 78 VAL A O 1
ATOM 621 N N . SER A 1 79 ? -3.771 -0.092 6.540 1.00 94.06 79 SER A N 1
ATOM 622 C CA . SER A 1 79 ? -3.744 -0.509 7.950 1.00 94.06 79 SER A CA 1
ATOM 623 C C . SER A 1 79 ? -3.734 -2.038 8.101 1.00 94.06 79 SER A C 1
ATOM 625 O O . SER A 1 79 ?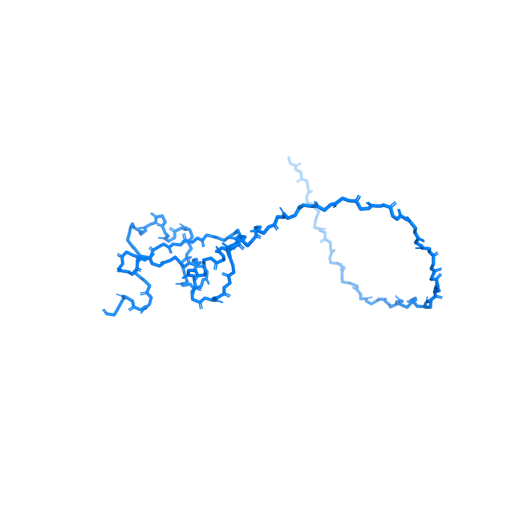 -3.967 -2.771 7.143 1.00 94.06 79 SER A O 1
ATOM 627 N N . GLU A 1 80 ? -3.474 -2.534 9.314 1.00 92.38 80 GLU A N 1
ATOM 628 C CA . GLU A 1 80 ? -3.613 -3.969 9.624 1.00 92.38 80 GLU A CA 1
ATOM 629 C C . GLU A 1 80 ? -5.069 -4.445 9.460 1.00 92.38 80 GLU A C 1
ATOM 631 O O . GLU A 1 80 ? -5.304 -5.576 9.046 1.00 92.38 80 GLU A O 1
ATOM 636 N N . GLU A 1 81 ? -6.043 -3.567 9.715 1.00 93.38 81 GLU A N 1
ATOM 637 C CA . GLU A 1 81 ? -7.478 -3.837 9.559 1.00 93.38 81 GLU A CA 1
ATOM 638 C C . GLU A 1 81 ? -7.878 -3.952 8.077 1.00 93.38 81 GLU A C 1
ATOM 640 O O . GLU A 1 81 ? -8.644 -4.840 7.707 1.00 93.38 81 GLU A O 1
ATOM 645 N N . ASP A 1 82 ? -7.317 -3.097 7.214 1.00 91.12 82 ASP A N 1
ATOM 646 C CA . ASP A 1 82 ? -7.525 -3.179 5.762 1.00 91.12 82 ASP A CA 1
ATOM 647 C C . ASP A 1 82 ? -6.890 -4.455 5.183 1.00 91.12 82 ASP A C 1
ATOM 649 O O . ASP A 1 82 ? -7.465 -5.087 4.300 1.00 91.12 82 ASP A O 1
ATOM 653 N N . ALA A 1 83 ? -5.720 -4.855 5.693 1.00 90.62 83 ALA A N 1
ATOM 654 C CA . ALA A 1 83 ? -5.015 -6.060 5.258 1.00 90.62 83 ALA A CA 1
ATOM 655 C C . ALA A 1 83 ? -5.707 -7.368 5.689 1.00 90.62 83 ALA A C 1
ATOM 657 O O . ALA A 1 83 ? -5.648 -8.350 4.957 1.00 90.62 83 ALA A O 1
ATOM 658 N N . ASP A 1 84 ? -6.390 -7.394 6.839 1.00 91.19 84 ASP A N 1
ATOM 659 C CA . ASP A 1 84 ? -7.235 -8.532 7.246 1.00 91.19 84 ASP A CA 1
ATOM 660 C C . ASP A 1 84 ? -8.490 -8.648 6.356 1.00 91.19 84 ASP A C 1
ATOM 662 O O . ASP A 1 84 ? -8.935 -9.746 6.017 1.00 91.19 84 ASP A O 1
ATOM 666 N N . ALA A 1 85 ? -9.029 -7.508 5.905 1.00 91.94 85 ALA A N 1
ATOM 667 C CA . ALA A 1 85 ? -10.189 -7.447 5.018 1.00 91.94 85 ALA A CA 1
ATOM 668 C C . ALA A 1 85 ? -9.874 -7.716 3.528 1.00 91.94 85 ALA A C 1
ATOM 670 O O . ALA A 1 85 ? -10.794 -8.029 2.765 1.00 91.94 85 ALA A O 1
ATOM 671 N N . MET A 1 86 ? -8.613 -7.586 3.097 1.00 87.69 86 MET A N 1
ATOM 672 C CA . MET A 1 86 ? -8.181 -7.719 1.698 1.00 87.69 86 MET A CA 1
ATOM 673 C C . MET A 1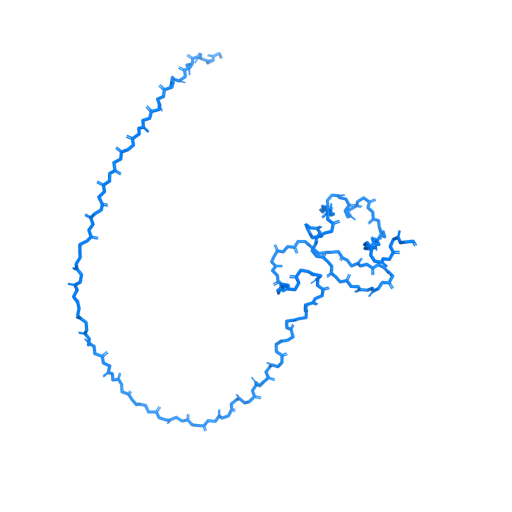 86 ? -7.157 -8.857 1.533 1.00 87.69 86 MET A C 1
ATOM 675 O O . MET A 1 86 ? -5.985 -8.666 1.850 1.00 87.69 86 MET A O 1
ATOM 679 N N . PRO A 1 87 ? -7.554 -10.029 0.996 1.00 86.56 87 PRO A N 1
ATOM 680 C CA . PRO A 1 87 ? -6.662 -11.187 0.868 1.00 86.56 87 PRO A CA 1
ATOM 681 C C . PRO A 1 87 ? -5.610 -11.058 -0.247 1.00 86.56 87 PRO A C 1
ATOM 683 O O . PRO A 1 87 ? -4.691 -11.869 -0.290 1.00 86.56 87 PRO A O 1
ATOM 686 N N . GLU A 1 88 ? -5.760 -10.080 -1.143 1.00 92.81 88 GLU A N 1
ATOM 687 C CA . GLU A 1 88 ? -4.825 -9.752 -2.225 1.00 92.81 88 GLU A CA 1
ATOM 688 C C . GLU A 1 88 ? -4.506 -8.253 -2.146 1.00 92.81 88 GLU A C 1
ATOM 690 O O . GLU A 1 88 ? -5.411 -7.433 -1.946 1.00 92.81 88 GLU A O 1
ATOM 695 N N . TYR A 1 89 ? -3.238 -7.879 -2.320 1.00 93.88 89 TYR A N 1
ATOM 696 C CA . TYR A 1 89 ? -2.786 -6.491 -2.275 1.00 93.88 89 TYR A CA 1
ATOM 697 C C . TYR A 1 89 ? -1.931 -6.120 -3.491 1.00 93.88 89 TYR A C 1
ATOM 699 O O . TYR A 1 89 ? -0.959 -6.782 -3.857 1.00 93.88 89 TYR A O 1
ATOM 707 N N . TYR A 1 90 ? -2.263 -4.969 -4.073 1.00 94.31 90 TYR A N 1
ATOM 708 C CA . TYR A 1 90 ? -1.585 -4.392 -5.224 1.00 94.31 90 TYR A CA 1
ATOM 709 C C . TYR A 1 90 ? -1.055 -3.007 -4.850 1.00 94.31 90 TYR A C 1
ATOM 711 O O . TYR A 1 90 ? -1.827 -2.123 -4.482 1.00 94.31 90 TYR A O 1
ATOM 719 N N . CYS A 1 91 ? 0.260 -2.803 -4.939 1.00 92.50 91 CYS A N 1
ATOM 720 C CA . CYS A 1 91 ? 0.854 -1.485 -4.708 1.00 92.50 91 CYS A CA 1
ATOM 721 C C . CYS A 1 91 ? 0.566 -0.518 -5.869 1.00 92.50 91 CYS A C 1
ATOM 723 O O . CYS A 1 91 ? 0.266 -0.958 -6.976 1.00 92.50 91 CYS A O 1
ATOM 725 N N . ASP A 1 92 ? 0.735 0.790 -5.647 1.00 88.88 92 ASP A N 1
ATOM 726 C CA . ASP A 1 92 ? 0.466 1.856 -6.636 1.00 88.88 92 ASP A CA 1
ATOM 727 C C . ASP A 1 92 ? 1.152 1.662 -8.005 1.00 88.88 92 ASP A C 1
ATOM 729 O O . ASP A 1 92 ? 0.682 2.161 -9.023 1.00 88.88 92 ASP A O 1
ATOM 733 N N . MET A 1 93 ? 2.271 0.929 -8.045 1.00 89.19 93 MET A N 1
ATOM 734 C CA . MET A 1 93 ? 2.996 0.607 -9.283 1.00 89.19 93 MET A CA 1
ATOM 735 C C . MET A 1 93 ? 2.377 -0.560 -10.072 1.00 89.19 93 MET A C 1
ATOM 737 O O . MET A 1 93 ? 2.736 -0.774 -11.228 1.00 89.19 93 MET A O 1
ATOM 741 N N . CYS A 1 94 ? 1.497 -1.338 -9.441 1.00 92.56 94 CYS A N 1
ATOM 742 C CA . CYS A 1 94 ? 0.875 -2.551 -9.971 1.00 92.56 94 CYS A CA 1
ATOM 743 C C . CYS A 1 94 ? -0.658 -2.464 -10.061 1.00 92.56 94 CYS A C 1
ATOM 745 O O . CYS A 1 94 ? -1.256 -3.310 -10.713 1.00 92.56 94 CYS A O 1
ATOM 747 N N . SER A 1 95 ? -1.289 -1.458 -9.448 1.00 85.50 95 SER A N 1
ATOM 748 C CA . SER A 1 95 ? -2.738 -1.195 -9.497 1.00 85.50 95 SER A CA 1
ATOM 749 C C . SER A 1 95 ? -3.189 -0.346 -10.705 1.00 85.50 95 SER A C 1
ATOM 751 O O . SER A 1 95 ? -4.273 0.238 -10.679 1.00 85.50 95 SER A O 1
ATOM 753 N N . THR A 1 96 ? -2.349 -0.265 -11.746 1.00 73.81 96 THR A N 1
ATOM 754 C CA . THR A 1 96 ? -2.590 0.443 -13.024 1.00 73.81 96 THR A CA 1
ATOM 755 C C . THR A 1 96 ? -3.492 -0.345 -13.973 1.00 73.81 96 THR A C 1
ATOM 757 O O . THR A 1 96 ? -3.246 -1.561 -14.128 1.00 73.81 96 THR A O 1
#

Secondary structure (DSSP, 8-state):
-------------------------------------------------STT-----SS-EEE-TTT--EEEHHHHT--HHHHHH-SS---TTT--

InterPro domains:
  IPR001965 Zinc finger, PHD-type [SM00249] (49-95)
  IPR011011 Zinc finger, FYVE/PHD-type [SSF57903] (37-95)
  IPR013083 Zinc finger, RING/FYVE/PHD-type [G3DSA:3.30.40.10] (34-96)
  IPR019786 Zinc finger, PHD-type, conserved site [PS01359] (50-94)
  IPR019787 Zinc finger, PHD-finger [PF00628] (50-94)
  IPR037869 Spp1/CFP1 [PTHR46174] (5-95)

Solvent-accessible surface area (backbone atoms only — not comparable to full-atom values): 7140 Å² total; per-residue (Å²): 142,84,82,90,76,90,81,80,92,81,88,88,80,89,87,87,84,94,85,88,83,90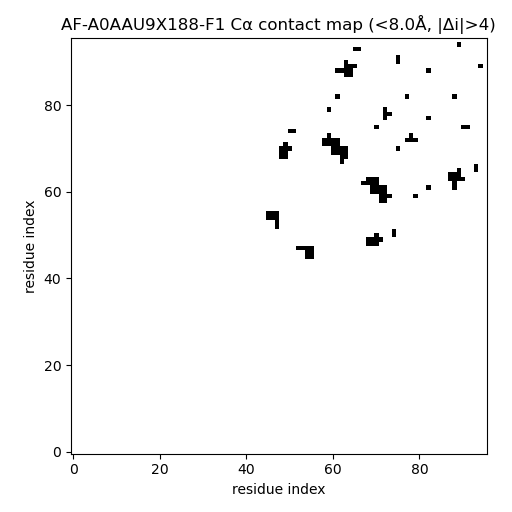,86,86,87,90,90,90,85,82,90,86,90,83,89,78,89,78,84,73,73,66,80,72,74,70,71,56,54,24,96,82,73,51,69,93,61,104,62,66,66,46,58,20,77,84,77,70,43,39,32,44,22,85,80,73,77,41,50,74,70,54,52,74,74,38,95,72,45,66,47,87,90,64,66,117

Organism: NCBI:txid46732